Protein AF-B4ICT7-F1 (afdb_monomer_lite)

pLDDT: mean 70.85, std 23.33, range [35.78, 98.44]

Secondary structure (DSSP, 8-state):
-------------------------------------HHHHHHHTTTTTTTTS-HHHHHHHHHTS-HHHHHHHHHHHHHHHHHHHHHHHHHHHHHHHH-HHHHHHHHHHHHHHHHHHHHHHTTSS-S---------------------------------------

Foldseek 3Di:
DDDDDDDDDDDDDDDPPPPDDPPPPPPPPPPPLPPQPPVCVCVVLVVVCLVVDDPVRNVVSVVVDDPVVVVVSVVSVVVVVVVVVVVVVVVLVVCVPPPVPVVVVVVVVVVVVVVVVVVVVVPPDDDDDPDDDDDDDDDDDDDDDDDDDDDDDDDDDDDDDDDDDD

Organism: Drosophila sechellia (NCBI:txid7238)

Sequence (166 aa):
MSTSGHSLKTDTQSRRSVKSHPSKLHVFEYAAPQDLDVVAIIYKYYLEDFRNFTEEERQLRLSSLDAIDMLHTIEQVHNDVATLRLENHIMVEFLEKNDPKLLLGLRQRRTSILRKLQTKRGSAQGSHGINSRHSSSKRSIPMSVNQLVSISGISAPEKRREWTTN

Radius of gyration: 38.92 Å; chains: 1; bounding box: 127×52×84 Å

Structure (mmCIF, N/CA/C/O backbone):
data_AF-B4ICT7-F1
#
_entry.id   AF-B4ICT7-F1
#
loop_
_atom_site.group_PDB
_atom_site.id
_atom_site.type_symbol
_atom_site.label_atom_id
_atom_site.label_alt_id
_atom_site.label_comp_id
_atom_site.label_asym_id
_atom_site.label_entity_id
_atom_site.label_seq_id
_atom_site.pdbx_PDB_ins_code
_atom_site.Cartn_x
_atom_site.Cartn_y
_atom_site.Cartn_z
_atom_site.occupancy
_atom_site.B_iso_or_equiv
_atom_site.auth_seq_id
_atom_site.auth_comp_id
_atom_site.auth_asym_id
_atom_site.auth_atom_id
_atom_site.pdbx_PDB_model_num
ATOM 1 N N . MET A 1 1 ? 90.638 6.240 -3.855 1.00 42.94 1 MET A N 1
ATOM 2 C CA . MET A 1 1 ? 89.948 6.720 -2.640 1.00 42.94 1 MET A CA 1
ATOM 3 C C . MET A 1 1 ? 88.473 6.381 -2.786 1.00 42.94 1 MET A C 1
ATOM 5 O O . MET A 1 1 ? 87.814 7.005 -3.601 1.00 42.94 1 MET A O 1
ATOM 9 N N . SER A 1 2 ? 87.982 5.378 -2.058 1.00 44.12 2 SER A N 1
ATOM 10 C CA . SER A 1 2 ? 86.548 5.079 -1.958 1.00 44.12 2 SER A CA 1
ATOM 11 C C . SER A 1 2 ? 86.227 4.850 -0.491 1.00 44.12 2 SER A C 1
ATOM 13 O O . SER A 1 2 ? 86.605 3.838 0.092 1.00 44.12 2 SER A O 1
ATOM 15 N N . THR A 1 3 ? 85.590 5.845 0.109 1.00 57.25 3 THR A N 1
ATOM 16 C CA . THR A 1 3 ? 84.951 5.765 1.415 1.00 57.25 3 THR A CA 1
ATOM 17 C C . THR A 1 3 ? 83.458 5.573 1.193 1.00 57.25 3 THR A C 1
ATOM 19 O O . THR A 1 3 ? 82.835 6.316 0.441 1.00 57.25 3 THR A O 1
ATOM 22 N N . SER A 1 4 ? 82.879 4.577 1.849 1.00 50.62 4 SER A N 1
ATOM 23 C CA . SER A 1 4 ? 81.690 4.731 2.699 1.00 50.62 4 SER A CA 1
ATOM 24 C C . SER A 1 4 ? 81.194 3.345 3.084 1.00 50.62 4 SER A C 1
ATOM 26 O O . SER A 1 4 ? 80.644 2.593 2.286 1.00 50.62 4 SER A O 1
ATOM 28 N N . GLY A 1 5 ? 81.442 2.999 4.345 1.00 50.16 5 GLY A N 1
ATOM 29 C CA . GLY A 1 5 ? 80.708 1.939 5.003 1.00 50.16 5 GLY A CA 1
ATOM 30 C C . GLY A 1 5 ? 79.298 2.418 5.323 1.00 50.16 5 GLY A C 1
ATOM 31 O O . GLY A 1 5 ? 79.092 3.582 5.664 1.00 50.16 5 GLY A O 1
ATOM 32 N N . HIS A 1 6 ? 78.347 1.495 5.292 1.00 45.69 6 HIS A N 1
ATOM 33 C CA . HIS A 1 6 ? 77.188 1.602 6.157 1.00 45.69 6 HIS A CA 1
ATOM 34 C C . HIS A 1 6 ? 76.923 0.242 6.790 1.00 45.69 6 HIS A C 1
ATOM 36 O O . HIS A 1 6 ? 76.521 -0.723 6.148 1.00 45.69 6 HIS A O 1
ATOM 42 N N . SER A 1 7 ? 77.231 0.196 8.080 1.00 55.03 7 SER A N 1
ATOM 43 C CA . SER A 1 7 ? 76.812 -0.825 9.024 1.00 55.03 7 SER A CA 1
ATOM 44 C C . SER A 1 7 ? 75.357 -0.552 9.383 1.00 55.03 7 SER A C 1
ATOM 46 O O . SER A 1 7 ? 75.049 0.557 9.817 1.00 55.03 7 SER A O 1
ATOM 48 N N . LEU A 1 8 ? 74.476 -1.539 9.227 1.00 51.69 8 LEU A N 1
ATOM 49 C CA . LEU A 1 8 ? 73.222 -1.599 9.970 1.00 51.69 8 LEU A CA 1
ATOM 50 C C . LEU A 1 8 ? 73.006 -3.037 10.434 1.00 51.69 8 LEU A C 1
ATOM 52 O O . LEU A 1 8 ? 72.899 -3.974 9.646 1.00 51.69 8 LEU A O 1
ATOM 56 N N . LYS A 1 9 ? 73.035 -3.168 11.757 1.00 49.28 9 LYS A N 1
ATOM 57 C CA . LYS A 1 9 ? 72.832 -4.385 12.526 1.00 49.28 9 LYS A CA 1
ATOM 58 C C . LYS A 1 9 ? 71.357 -4.804 12.485 1.00 49.28 9 LYS A C 1
ATOM 60 O O . LYS A 1 9 ? 70.462 -3.964 12.433 1.00 49.28 9 LYS A O 1
ATOM 65 N N . THR A 1 10 ? 71.177 -6.120 12.558 1.00 48.59 10 THR A N 1
ATOM 66 C CA . THR A 1 10 ? 70.055 -6.882 13.139 1.00 48.59 10 THR A CA 1
ATOM 67 C C . THR A 1 10 ? 69.380 -6.125 14.293 1.00 48.59 10 THR A C 1
ATOM 69 O O . TH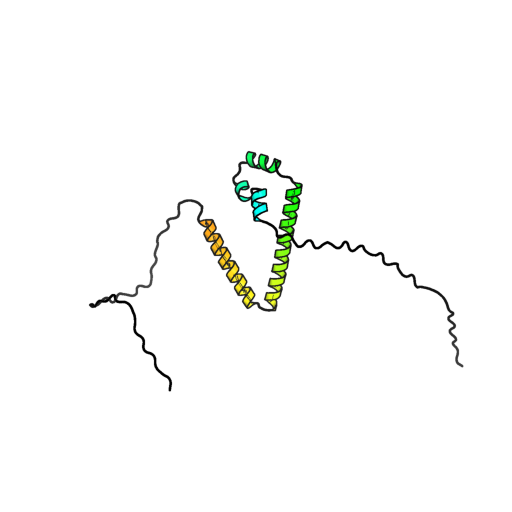R A 1 10 ? 70.060 -5.448 15.057 1.00 48.59 10 THR A O 1
ATOM 72 N N . ASP A 1 11 ? 68.069 -6.158 14.512 1.00 41.44 11 ASP A N 1
ATOM 73 C CA . ASP A 1 11 ? 67.273 -7.254 15.099 1.00 41.44 11 ASP A CA 1
ATOM 74 C C . ASP A 1 11 ? 66.023 -6.507 15.638 1.00 41.44 11 ASP A C 1
ATOM 76 O O . ASP A 1 11 ? 66.170 -5.435 16.216 1.00 41.44 11 ASP A O 1
ATOM 80 N N . THR A 1 12 ? 64.753 -6.840 15.440 1.00 46.22 12 THR A N 1
ATOM 81 C CA . THR A 1 12 ? 63.987 -7.869 16.149 1.00 46.22 12 THR A CA 1
ATOM 82 C C . THR A 1 12 ? 62.503 -7.538 15.904 1.00 46.22 12 THR A C 1
ATOM 84 O O . THR A 1 12 ? 62.098 -6.378 15.907 1.00 46.22 12 THR A O 1
ATOM 87 N N . GLN A 1 13 ? 61.691 -8.573 15.691 1.00 53.72 13 GLN A N 1
ATOM 88 C CA . GLN A 1 13 ? 60.262 -8.666 16.030 1.00 53.72 13 GLN A CA 1
ATOM 89 C C . GLN A 1 13 ? 59.403 -7.380 16.041 1.00 53.72 13 GLN A C 1
ATOM 91 O O . GLN A 1 13 ? 59.145 -6.782 17.082 1.00 53.72 13 GLN A O 1
ATOM 96 N N . SER A 1 14 ? 58.751 -7.093 14.913 1.00 52.22 14 SER A N 1
ATOM 97 C CA . SER A 1 14 ? 57.444 -6.423 14.925 1.00 52.22 14 SER A CA 1
ATOM 98 C C . SER A 1 14 ? 56.454 -7.220 14.085 1.00 52.22 14 SER A C 1
ATOM 100 O O . SER A 1 14 ? 56.171 -6.932 12.926 1.00 52.22 14 SER A O 1
ATOM 102 N N . ARG A 1 15 ? 55.950 -8.301 14.682 1.00 54.88 15 ARG A N 1
ATOM 103 C CA . ARG A 1 15 ? 54.728 -8.979 14.244 1.00 54.88 15 ARG A CA 1
ATOM 104 C C . ARG A 1 15 ? 53.792 -9.088 15.439 1.00 54.88 15 ARG A C 1
ATOM 106 O O . ARG A 1 15 ? 53.524 -10.172 15.947 1.00 54.88 15 ARG A O 1
ATOM 113 N N . ARG A 1 16 ? 53.288 -7.940 15.903 1.00 51.31 16 ARG A N 1
ATOM 114 C CA . ARG A 1 16 ? 52.045 -7.921 16.681 1.00 51.31 16 ARG A CA 1
ATOM 115 C C . ARG A 1 16 ? 50.918 -8.314 15.731 1.00 51.31 16 ARG A C 1
ATOM 117 O O . ARG A 1 16 ? 50.367 -7.482 15.022 1.00 51.31 16 ARG A O 1
ATOM 124 N N . SER A 1 17 ? 50.636 -9.612 15.698 1.00 52.69 17 SER A N 1
ATOM 125 C CA . SER A 1 17 ? 49.383 -10.152 15.186 1.00 52.69 17 SER A CA 1
ATOM 126 C C . SER A 1 17 ? 48.261 -9.530 16.012 1.00 52.69 17 SER A C 1
ATOM 128 O O . SER A 1 17 ? 48.067 -9.876 17.180 1.00 52.69 17 SER A O 1
ATOM 130 N N . VAL A 1 18 ? 47.590 -8.530 15.443 1.00 56.00 18 VAL A N 1
ATOM 131 C CA . VAL A 1 18 ? 46.332 -8.020 15.976 1.00 56.00 18 VAL A CA 1
ATOM 132 C C . VAL A 1 18 ? 45.346 -9.173 15.912 1.00 56.00 18 VAL A C 1
ATOM 134 O O . VAL A 1 18 ? 44.899 -9.584 14.846 1.00 56.00 18 VAL A O 1
ATOM 137 N N . LYS A 1 19 ? 45.091 -9.753 17.082 1.00 52.22 19 LYS A N 1
ATOM 138 C CA . LYS A 1 19 ? 44.080 -10.775 17.307 1.00 52.22 19 LYS A CA 1
ATOM 139 C C . LYS A 1 19 ? 42.755 -10.153 16.875 1.00 52.22 19 LYS A C 1
ATOM 141 O O . LYS A 1 19 ? 42.206 -9.318 17.590 1.00 52.22 19 LYS A O 1
ATOM 146 N N . SER A 1 20 ? 42.311 -10.466 15.662 1.00 56.81 20 SER A N 1
ATOM 147 C CA . SER A 1 20 ? 41.014 -10.040 15.167 1.00 56.81 20 SER A CA 1
ATOM 148 C C . SER A 1 20 ? 39.978 -10.627 16.112 1.00 56.81 20 SER A C 1
ATOM 150 O O . SER A 1 20 ? 39.860 -11.844 16.262 1.00 56.81 20 SER A O 1
ATOM 152 N N . HIS A 1 21 ? 39.268 -9.753 16.823 1.00 45.75 21 HIS A N 1
ATOM 153 C CA . HIS A 1 21 ? 38.036 -10.153 17.475 1.00 45.75 21 HIS A CA 1
ATOM 154 C C . HIS A 1 21 ? 37.167 -10.819 16.406 1.00 45.75 21 HIS A C 1
ATOM 156 O O . HIS A 1 21 ? 36.979 -10.214 15.346 1.00 45.75 21 HIS A O 1
ATOM 162 N N . PRO A 1 22 ? 36.631 -12.031 16.636 1.00 51.62 22 PRO A N 1
ATOM 163 C CA . PRO A 1 22 ? 35.489 -12.455 15.861 1.00 51.62 22 PRO A CA 1
ATOM 164 C C . PRO A 1 22 ? 34.398 -11.451 16.217 1.00 51.62 22 PRO A C 1
ATOM 166 O O . PRO A 1 22 ? 33.817 -11.503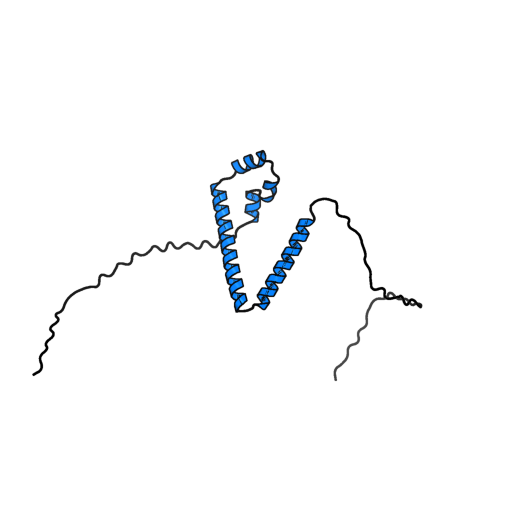 17.305 1.00 51.62 22 PRO A O 1
ATOM 169 N N . SER A 1 23 ? 34.164 -10.482 15.333 1.00 51.66 23 SER A N 1
ATOM 170 C CA . SER A 1 23 ? 32.866 -9.846 15.275 1.00 51.66 23 SER A CA 1
ATOM 171 C C . SER A 1 23 ? 31.904 -11.017 15.177 1.00 51.66 23 SER A C 1
ATOM 173 O O . SER A 1 23 ? 31.907 -11.768 14.201 1.00 51.66 23 SER A O 1
ATOM 175 N N . LYS A 1 24 ? 31.147 -11.249 16.253 1.00 50.06 24 LYS A N 1
ATOM 176 C CA . LYS A 1 24 ? 29.889 -11.961 16.137 1.00 50.06 24 LYS A CA 1
ATOM 177 C C . LYS A 1 24 ? 29.143 -11.170 15.075 1.00 50.06 24 LYS A C 1
ATOM 179 O O . LYS A 1 24 ? 28.569 -10.126 15.370 1.00 50.06 24 LYS A O 1
ATOM 184 N N . LEU A 1 25 ? 29.240 -11.623 13.828 1.00 47.00 25 LEU A N 1
ATOM 185 C CA . LEU A 1 25 ? 28.188 -11.424 12.866 1.00 47.00 25 LEU A CA 1
ATOM 186 C C . LEU A 1 25 ? 26.997 -12.027 13.585 1.00 47.00 25 LEU A C 1
ATOM 188 O O . LEU A 1 25 ? 26.840 -13.245 13.653 1.00 47.00 25 LEU A O 1
ATOM 192 N N . HIS A 1 26 ? 26.241 -11.152 14.246 1.00 41.78 26 HIS A N 1
ATOM 193 C CA . HIS A 1 26 ? 24.834 -11.377 14.433 1.00 41.78 26 HIS A CA 1
ATOM 194 C C . HIS A 1 26 ? 24.380 -11.621 13.005 1.00 41.78 26 HIS A C 1
ATOM 196 O O . HIS A 1 26 ? 24.307 -10.698 12.193 1.00 41.78 26 HIS A O 1
ATOM 202 N N . VAL A 1 27 ? 24.284 -12.903 12.657 1.00 46.09 27 VAL A N 1
ATOM 203 C CA . VAL A 1 27 ? 23.499 -13.344 11.531 1.00 46.09 27 VAL A CA 1
ATOM 204 C C . VAL A 1 27 ? 22.158 -12.729 11.875 1.00 46.09 27 VAL A C 1
ATOM 206 O O . VAL A 1 27 ? 21.469 -13.189 12.781 1.00 46.09 27 VAL A O 1
ATOM 209 N N . PHE A 1 28 ? 21.885 -11.565 11.284 1.00 45.75 28 PHE A N 1
ATOM 210 C CA . PHE A 1 28 ? 20.527 -11.155 11.038 1.00 45.75 28 PHE A CA 1
ATOM 211 C C . PHE A 1 28 ? 20.001 -12.347 10.273 1.00 45.75 28 PHE A C 1
ATOM 213 O O . PHE A 1 28 ? 20.345 -12.557 9.109 1.00 45.75 28 PHE A O 1
ATOM 220 N N . GLU A 1 29 ? 19.345 -13.234 11.013 1.00 47.34 29 GLU A N 1
ATOM 221 C CA . GLU A 1 29 ? 18.417 -14.177 10.458 1.00 47.34 29 GLU A C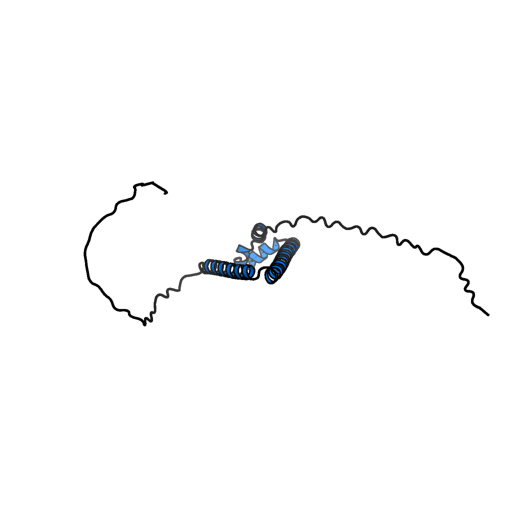A 1
ATOM 222 C C . GLU A 1 29 ? 17.559 -13.288 9.575 1.00 47.34 29 GLU A C 1
ATOM 224 O O . GLU A 1 29 ? 16.817 -12.436 10.065 1.00 47.34 29 GLU A O 1
ATOM 229 N N . TYR A 1 30 ? 17.829 -13.346 8.270 1.00 47.09 30 TYR A N 1
ATOM 230 C CA . TYR A 1 30 ? 16.963 -12.788 7.258 1.00 47.09 30 TYR A CA 1
ATOM 231 C C . TYR A 1 30 ? 15.699 -13.627 7.390 1.00 47.09 30 TYR A C 1
ATOM 233 O O . TYR A 1 30 ? 15.487 -14.582 6.645 1.00 47.09 30 TYR A O 1
ATOM 241 N N . ALA A 1 31 ? 14.911 -13.329 8.425 1.00 53.47 31 ALA A N 1
ATOM 242 C CA . ALA A 1 31 ? 13.522 -13.680 8.480 1.00 53.47 31 ALA A CA 1
ATOM 243 C C . ALA A 1 31 ? 12.995 -13.143 7.160 1.00 53.47 31 ALA A C 1
ATOM 245 O O . ALA A 1 31 ? 13.099 -11.941 6.891 1.00 53.47 31 ALA A O 1
ATOM 246 N N . ALA A 1 32 ? 12.598 -14.067 6.282 1.00 50.81 32 ALA A N 1
ATOM 247 C CA . ALA A 1 32 ? 11.989 -13.716 5.016 1.00 50.81 32 ALA A CA 1
ATOM 248 C C . ALA A 1 32 ? 10.966 -12.613 5.311 1.00 50.81 32 ALA A C 1
ATOM 250 O O . ALA A 1 32 ? 10.232 -12.775 6.295 1.00 50.81 32 ALA A O 1
ATOM 251 N N . PRO A 1 33 ? 10.965 -11.493 4.561 1.00 56.91 33 PRO A N 1
ATOM 252 C CA . PRO A 1 33 ? 10.003 -10.429 4.792 1.00 56.91 33 PRO A CA 1
ATOM 253 C C . PRO A 1 33 ? 8.626 -11.078 4.867 1.00 56.91 33 PRO A C 1
ATOM 255 O O . PRO A 1 33 ? 8.191 -11.711 3.906 1.00 56.91 33 PRO A O 1
ATOM 258 N N . GLN A 1 34 ? 8.003 -11.057 6.048 1.00 65.50 34 GLN A N 1
ATOM 259 C CA . GLN A 1 34 ? 6.624 -11.499 6.150 1.00 65.50 34 GLN A CA 1
ATOM 260 C C . GLN A 1 34 ? 5.840 -10.506 5.316 1.00 65.50 34 GLN A C 1
ATOM 262 O O . GLN A 1 34 ? 5.825 -9.319 5.648 1.00 65.50 34 GLN A O 1
ATOM 267 N N . ASP A 1 35 ? 5.255 -10.996 4.225 1.00 75.31 35 ASP A N 1
ATOM 268 C CA . ASP A 1 35 ? 4.403 -10.190 3.368 1.00 75.31 35 ASP A CA 1
ATOM 269 C C . ASP A 1 35 ? 3.384 -9.460 4.248 1.00 75.31 35 ASP A C 1
ATOM 271 O O . ASP A 1 35 ? 2.664 -10.074 5.044 1.00 75.31 35 ASP A O 1
ATOM 275 N N . LEU A 1 36 ? 3.360 -8.133 4.144 1.00 83.69 36 LEU A N 1
ATOM 276 C CA . LEU A 1 36 ? 2.463 -7.296 4.923 1.00 83.69 36 LEU A CA 1
ATOM 277 C C . LEU A 1 36 ? 1.008 -7.615 4.566 1.00 83.69 36 LEU A C 1
ATOM 279 O O . LEU A 1 36 ? 0.516 -7.268 3.488 1.00 83.69 36 LEU A O 1
ATOM 283 N N . ASP A 1 37 ? 0.293 -8.234 5.505 1.00 89.50 37 ASP A N 1
ATOM 284 C CA . ASP A 1 37 ? -1.135 -8.507 5.360 1.00 89.50 37 ASP A CA 1
ATOM 285 C C . ASP A 1 37 ? -1.960 -7.242 5.640 1.00 89.50 37 ASP A C 1
ATOM 287 O O . ASP A 1 37 ? -2.456 -6.985 6.741 1.00 89.50 37 ASP A O 1
ATOM 291 N N . VAL A 1 38 ? -2.111 -6.428 4.595 1.00 90.19 38 VAL A N 1
ATOM 292 C CA . VAL A 1 38 ? -2.881 -5.178 4.637 1.00 90.19 38 VAL A CA 1
ATOM 293 C C . VAL A 1 38 ? -4.346 -5.426 5.011 1.00 90.19 38 VAL A C 1
ATOM 295 O O . VAL A 1 38 ? -4.954 -4.587 5.674 1.00 90.19 38 VAL A O 1
ATOM 298 N N . VAL A 1 39 ? -4.924 -6.564 4.617 1.00 91.50 39 VAL A N 1
ATOM 299 C CA . VAL A 1 39 ? -6.335 -6.876 4.884 1.00 91.50 39 VAL A CA 1
ATOM 300 C C . VAL A 1 39 ? -6.531 -7.153 6.371 1.00 91.50 39 VAL A C 1
ATOM 302 O O . VAL A 1 39 ? -7.429 -6.575 6.988 1.00 91.50 39 VAL A O 1
ATOM 305 N N . ALA A 1 40 ? -5.652 -7.955 6.974 1.00 91.69 40 ALA A N 1
ATOM 306 C CA . ALA A 1 40 ? -5.670 -8.191 8.413 1.00 91.69 40 ALA A CA 1
ATOM 307 C C . ALA A 1 40 ? -5.481 -6.892 9.213 1.00 91.69 40 ALA A C 1
ATOM 309 O O . ALA A 1 40 ? -6.201 -6.673 10.188 1.00 91.69 40 ALA A O 1
ATOM 310 N N . ILE A 1 41 ? -4.581 -6.000 8.783 1.00 92.56 41 ILE A N 1
ATOM 311 C CA . ILE A 1 41 ? -4.359 -4.691 9.425 1.00 92.56 41 ILE A CA 1
ATOM 312 C C . ILE A 1 41 ? -5.621 -3.820 9.362 1.00 92.56 41 ILE A C 1
ATOM 314 O O . ILE A 1 41 ? -6.010 -3.229 10.372 1.00 92.56 41 ILE A O 1
ATOM 318 N N . ILE A 1 42 ? -6.289 -3.761 8.204 1.00 92.88 42 ILE A N 1
ATOM 319 C CA . ILE A 1 42 ? -7.536 -3.000 8.034 1.00 92.88 42 ILE A CA 1
ATOM 320 C C . ILE A 1 42 ? -8.603 -3.476 9.022 1.00 92.88 42 ILE A C 1
ATOM 322 O O . ILE A 1 42 ? -9.210 -2.644 9.699 1.00 92.88 42 ILE A O 1
ATOM 326 N N . TYR A 1 43 ? -8.803 -4.791 9.137 1.00 92.25 43 TYR A N 1
ATOM 327 C CA . TYR A 1 43 ? -9.799 -5.354 10.048 1.00 92.25 43 TYR A CA 1
ATOM 328 C C . TYR A 1 43 ? -9.410 -5.200 11.521 1.00 92.25 43 TYR A C 1
ATOM 330 O O . TYR A 1 43 ? -10.249 -4.805 12.329 1.00 92.25 43 TYR A O 1
ATOM 338 N N . LYS A 1 44 ? -8.144 -5.457 11.876 1.00 92.31 44 LYS A N 1
ATOM 339 C CA . LYS A 1 44 ? -7.638 -5.377 13.257 1.00 92.31 44 LYS A CA 1
ATOM 340 C C . LYS A 1 44 ? -7.838 -3.988 13.864 1.00 92.31 44 LYS A C 1
ATOM 342 O O . LYS A 1 44 ? -8.230 -3.879 15.024 1.00 92.31 44 LYS A O 1
ATOM 347 N N . TYR A 1 45 ? -7.606 -2.938 13.075 1.00 92.00 45 TYR A N 1
ATOM 348 C CA . TYR A 1 45 ? -7.710 -1.547 13.526 1.00 92.00 45 TYR A CA 1
ATOM 349 C C . TYR A 1 45 ? -8.972 -0.831 13.032 1.00 92.00 45 TYR A C 1
ATOM 351 O O . TYR A 1 45 ? -9.079 0.386 13.181 1.00 92.00 45 TYR A O 1
ATOM 359 N N . TYR A 1 46 ? -9.937 -1.566 12.467 1.00 90.81 46 TYR A N 1
ATOM 360 C CA . TYR A 1 46 ? -11.209 -1.030 11.968 1.00 90.81 46 TYR A CA 1
ATOM 361 C C . TYR A 1 46 ? -11.034 0.154 10.998 1.00 90.81 46 TYR A C 1
ATOM 363 O O . TYR A 1 46 ? -11.846 1.073 10.993 1.00 90.81 46 TYR A O 1
ATOM 371 N N . LEU A 1 47 ? -9.972 0.174 10.181 1.00 91.00 47 LEU A N 1
ATOM 372 C CA . LEU A 1 47 ? -9.538 1.381 9.452 1.00 91.00 47 LEU A CA 1
ATOM 373 C C . LEU A 1 47 ? -10.569 1.912 8.438 1.00 91.00 47 LEU A C 1
ATOM 375 O O . LEU A 1 47 ? -10.543 3.100 8.110 1.00 91.00 47 LEU A O 1
ATOM 379 N N . GLU A 1 48 ? -11.462 1.052 7.942 1.00 89.38 48 GLU A N 1
ATOM 380 C CA . GLU A 1 48 ? -12.558 1.434 7.040 1.00 89.38 48 GLU A CA 1
ATOM 381 C C . GLU A 1 48 ? -13.694 2.155 7.777 1.00 89.38 48 GLU A C 1
ATOM 383 O O . GLU A 1 48 ? -14.183 3.183 7.301 1.00 89.38 48 GLU A O 1
ATOM 388 N N . ASP A 1 49 ? -14.058 1.664 8.962 1.00 89.00 49 ASP A N 1
ATOM 389 C CA . ASP A 1 49 ? -15.186 2.169 9.750 1.00 89.00 49 ASP A CA 1
ATOM 390 C C . ASP A 1 49 ? -14.777 3.270 10.730 1.00 89.00 49 ASP A C 1
ATOM 392 O O . ASP A 1 49 ? -15.600 4.098 11.114 1.00 89.00 49 ASP A O 1
ATOM 396 N N . PHE A 1 50 ? -13.494 3.337 11.095 1.00 88.88 50 PHE A N 1
ATOM 397 C CA . PHE A 1 50 ? -12.977 4.236 12.126 1.00 88.88 50 PHE A CA 1
ATOM 398 C C . PHE A 1 50 ? -13.300 5.710 11.854 1.00 88.88 50 PHE A C 1
ATOM 400 O O . PHE A 1 50 ? -13.497 6.489 12.782 1.00 88.88 50 PHE A O 1
ATOM 407 N N . ARG A 1 51 ? -13.384 6.106 10.576 1.00 85.88 51 ARG A N 1
ATOM 408 C CA . ARG A 1 51 ? -13.747 7.477 10.171 1.00 85.88 51 ARG A CA 1
ATOM 409 C C . ARG A 1 51 ? -15.234 7.795 10.322 1.00 85.88 51 ARG A C 1
ATOM 411 O O . ARG A 1 51 ? -15.583 8.971 10.340 1.00 85.88 51 ARG A O 1
ATOM 418 N N . ASN A 1 52 ? -16.079 6.773 10.386 1.00 91.38 52 ASN A N 1
ATOM 419 C CA . ASN A 1 52 ? -17.529 6.903 10.497 1.00 91.38 52 ASN A CA 1
ATOM 420 C C . ASN A 1 52 ? -18.005 6.851 11.957 1.00 91.38 52 ASN A C 1
ATOM 422 O O . ASN A 1 52 ? -19.154 7.190 12.225 1.00 91.38 52 ASN A O 1
ATOM 426 N N . PHE A 1 53 ? -17.138 6.440 12.886 1.00 91.12 53 PHE A N 1
ATOM 427 C CA . PHE A 1 53 ? -17.428 6.406 14.317 1.00 91.12 53 PHE A CA 1
ATOM 428 C C . PHE A 1 53 ? -17.514 7.806 14.930 1.00 91.12 53 PHE A C 1
ATOM 430 O O . PHE A 1 53 ? -16.784 8.731 14.540 1.00 91.12 53 PHE A O 1
ATOM 437 N N . THR A 1 54 ? -18.366 7.945 15.948 1.00 94.75 54 THR A N 1
ATOM 438 C CA . THR A 1 54 ? -18.397 9.157 16.777 1.00 94.75 54 THR A CA 1
ATOM 439 C C . THR A 1 54 ? -17.104 9.294 17.589 1.00 94.75 54 THR A C 1
ATOM 441 O O . THR A 1 54 ? -16.274 8.383 17.641 1.00 94.75 54 THR A O 1
ATOM 444 N N . GLU A 1 55 ? -16.875 10.455 18.206 1.00 93.06 55 GLU A N 1
ATOM 445 C CA . GLU A 1 55 ? -15.675 10.659 19.030 1.00 93.06 55 GLU A CA 1
ATOM 446 C C . GLU A 1 55 ? -15.649 9.702 20.233 1.00 93.06 55 GLU A C 1
ATOM 448 O O . GLU A 1 55 ? -14.613 9.121 20.547 1.00 93.06 55 GLU A O 1
ATOM 453 N N . GLU A 1 56 ? -16.801 9.464 20.857 1.00 93.44 56 GLU A N 1
ATOM 454 C CA . GLU A 1 56 ? -16.946 8.573 22.009 1.00 93.44 56 GLU A CA 1
ATOM 455 C C . GLU A 1 56 ? -16.630 7.120 21.633 1.00 93.44 56 GLU A C 1
ATOM 457 O O . GLU A 1 56 ? -15.898 6.425 22.342 1.00 93.44 56 GLU A O 1
ATOM 462 N N . GLU A 1 57 ? -17.138 6.671 20.483 1.00 92.25 57 GLU A N 1
ATOM 463 C CA . GLU A 1 57 ? -16.866 5.341 19.940 1.00 92.25 57 GLU A CA 1
ATOM 464 C C . GLU A 1 57 ? -15.388 5.175 19.577 1.00 92.25 57 GLU A C 1
ATOM 466 O O . GLU A 1 57 ? -14.783 4.148 19.902 1.00 92.25 57 GLU A O 1
ATOM 471 N N . ARG A 1 58 ? -14.776 6.193 18.954 1.00 92.38 58 ARG A N 1
ATOM 472 C CA . ARG A 1 58 ? -13.337 6.189 18.656 1.00 92.38 58 ARG A CA 1
ATOM 473 C C . ARG A 1 58 ? -12.510 6.086 19.926 1.00 92.38 58 ARG A C 1
ATOM 475 O O . ARG A 1 58 ? -11.605 5.257 19.972 1.00 92.38 58 ARG A O 1
ATOM 482 N N . GLN A 1 59 ? -12.833 6.864 20.954 1.00 92.69 59 GLN A N 1
ATOM 483 C CA . GLN A 1 59 ? -12.097 6.840 22.214 1.00 92.69 59 GLN A CA 1
ATOM 484 C C . GLN A 1 59 ? -12.188 5.470 22.894 1.00 92.69 59 GLN A C 1
ATOM 486 O O . GLN A 1 59 ? -11.173 4.935 23.348 1.00 92.69 59 GLN A O 1
ATOM 491 N N . LEU A 1 60 ? -13.378 4.861 22.905 1.00 92.19 60 LEU A N 1
ATOM 492 C CA . LEU A 1 60 ? -13.573 3.515 23.439 1.00 92.19 60 LEU A CA 1
ATOM 493 C C . LEU A 1 60 ? -12.739 2.483 22.665 1.00 92.19 60 LEU A C 1
ATOM 495 O O . LEU A 1 60 ? -12.046 1.667 23.272 1.00 92.19 60 LEU A O 1
ATOM 499 N N . ARG A 1 61 ? -12.745 2.538 21.329 1.00 89.56 61 ARG A N 1
ATOM 500 C CA . ARG A 1 61 ? -11.963 1.617 20.490 1.00 89.56 61 ARG A CA 1
ATOM 501 C C . ARG A 1 61 ? -10.464 1.808 20.663 1.00 89.56 61 ARG A C 1
ATOM 503 O O . ARG A 1 61 ? -9.763 0.824 20.878 1.00 89.56 61 ARG A O 1
ATOM 510 N N . LEU A 1 62 ? -9.978 3.045 20.638 1.00 90.44 62 LEU A N 1
ATOM 511 C CA . LEU A 1 62 ? -8.564 3.349 20.858 1.00 90.44 62 LEU A CA 1
ATOM 512 C C . LEU A 1 62 ? -8.088 2.871 22.231 1.00 90.44 62 LEU A C 1
ATOM 514 O O . LEU A 1 62 ? -6.984 2.352 22.332 1.00 90.44 62 LEU A O 1
ATOM 518 N N . SER A 1 63 ? -8.932 2.965 23.264 1.00 91.56 63 SER A N 1
ATOM 519 C CA . SER A 1 63 ? -8.589 2.465 24.602 1.00 91.56 63 SER A CA 1
ATOM 520 C C . SER A 1 63 ? -8.414 0.942 24.672 1.00 91.56 63 SER A C 1
ATOM 522 O O . SER A 1 63 ? -7.739 0.447 25.569 1.00 91.56 63 SER A O 1
ATOM 524 N N . SER A 1 64 ? -9.001 0.200 23.726 1.00 90.75 64 SER A N 1
ATOM 525 C CA . SER A 1 64 ? -8.886 -1.262 23.641 1.00 90.75 64 SER A CA 1
ATOM 526 C C . SER A 1 64 ? -7.679 -1.748 22.833 1.00 90.75 64 SER A C 1
ATOM 528 O O . SER A 1 64 ? -7.409 -2.947 22.810 1.00 90.75 64 SER A O 1
ATOM 530 N N . LEU A 1 65 ? -6.971 -0.840 22.156 1.00 92.81 65 LEU A N 1
ATOM 531 C CA . LEU A 1 65 ? -5.838 -1.163 21.296 1.00 92.81 65 LEU A CA 1
ATOM 532 C C . LEU A 1 65 ? -4.517 -0.942 22.032 1.00 92.81 65 LEU A C 1
ATOM 534 O O . LEU A 1 65 ? -4.330 0.059 22.721 1.00 92.81 65 LEU A O 1
ATOM 538 N N . ASP A 1 66 ? -3.574 -1.862 21.837 1.00 93.75 66 ASP A N 1
ATOM 539 C CA . ASP A 1 66 ? -2.218 -1.710 22.353 1.00 93.75 66 ASP A CA 1
ATOM 540 C C . ASP A 1 66 ? -1.420 -0.734 21.474 1.00 93.75 66 ASP A C 1
ATOM 542 O O . ASP A 1 66 ? -1.242 -0.933 20.269 1.00 93.75 66 ASP A O 1
ATOM 546 N N . ALA A 1 67 ? -0.932 0.341 22.094 1.00 92.12 67 ALA A N 1
ATOM 547 C CA . ALA A 1 67 ? -0.152 1.373 21.428 1.00 92.12 67 ALA A CA 1
ATOM 548 C C . ALA A 1 67 ? 1.204 0.867 20.916 1.00 92.12 67 ALA A C 1
ATOM 550 O O . ALA A 1 67 ? 1.671 1.350 19.882 1.00 92.12 67 ALA A O 1
ATOM 551 N N . ILE A 1 68 ? 1.825 -0.101 21.598 1.00 94.69 68 ILE A N 1
ATOM 552 C CA . ILE A 1 68 ? 3.117 -0.664 21.177 1.00 94.69 68 ILE A CA 1
ATOM 553 C C . ILE A 1 68 ? 2.927 -1.524 19.923 1.00 94.69 68 ILE A C 1
ATOM 555 O O . ILE A 1 68 ? 3.666 -1.388 18.952 1.00 94.69 68 ILE A O 1
ATOM 559 N N . ASP A 1 69 ? 1.890 -2.357 19.904 1.00 93.56 69 ASP A N 1
ATOM 560 C CA . ASP A 1 69 ? 1.513 -3.160 18.738 1.00 93.56 69 ASP A CA 1
ATOM 561 C C . ASP A 1 69 ? 1.122 -2.291 17.523 1.00 93.56 69 ASP A C 1
ATOM 563 O O . ASP A 1 69 ? 1.522 -2.576 16.389 1.00 93.56 69 ASP A O 1
ATOM 567 N N . MET A 1 70 ? 0.410 -1.180 17.749 1.00 92.94 70 MET A N 1
ATOM 568 C CA . MET A 1 70 ? 0.144 -0.190 16.697 1.00 92.94 70 MET A CA 1
ATOM 569 C C . MET A 1 70 ? 1.435 0.428 16.149 1.00 92.94 70 MET A C 1
ATOM 571 O O . MET A 1 70 ? 1.568 0.570 14.932 1.00 92.94 70 MET A O 1
ATOM 575 N N . LEU A 1 71 ? 2.390 0.775 17.018 1.00 94.62 71 LEU A N 1
ATOM 576 C CA . LEU A 1 71 ? 3.677 1.330 16.600 1.00 94.62 71 LEU A CA 1
ATOM 577 C C . LEU A 1 71 ? 4.459 0.336 15.736 1.00 94.62 71 LEU A C 1
ATOM 579 O O . LEU A 1 71 ? 4.879 0.701 14.641 1.00 94.62 71 LEU A O 1
ATOM 583 N N . HIS A 1 72 ? 4.584 -0.920 16.168 1.00 93.62 72 HIS A N 1
ATOM 584 C CA . HIS A 1 72 ? 5.258 -1.954 15.378 1.00 93.62 72 HIS A CA 1
ATOM 585 C C . HIS A 1 72 ? 4.586 -2.166 14.016 1.00 93.62 72 HIS A C 1
ATOM 587 O O . HIS A 1 72 ? 5.268 -2.288 12.999 1.00 93.62 72 HIS A O 1
ATOM 593 N N . THR A 1 73 ? 3.250 -2.145 13.967 1.00 93.81 73 THR A N 1
ATOM 594 C CA . THR A 1 73 ? 2.523 -2.235 12.693 1.00 93.81 73 THR A CA 1
ATOM 595 C C . 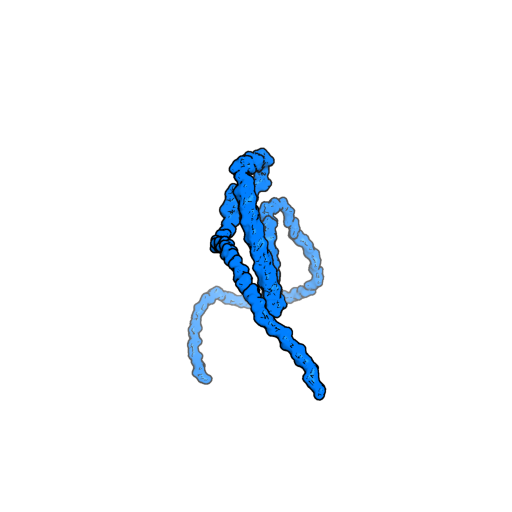THR A 1 73 ? 2.853 -1.049 11.782 1.00 93.81 73 THR A C 1
ATOM 597 O O . THR A 1 73 ? 3.081 -1.231 10.587 1.00 93.81 73 THR A O 1
ATOM 600 N N . ILE A 1 74 ? 2.917 0.173 12.323 1.00 94.44 74 ILE A N 1
ATOM 601 C CA . ILE A 1 74 ? 3.297 1.370 11.556 1.00 94.44 74 ILE A CA 1
ATOM 602 C C . ILE A 1 74 ? 4.726 1.245 11.024 1.00 94.44 74 ILE A C 1
ATOM 604 O O . ILE A 1 74 ? 4.966 1.560 9.858 1.00 94.44 74 ILE A O 1
ATOM 608 N N . GLU A 1 75 ? 5.666 0.782 11.846 1.00 94.62 75 GLU A N 1
ATOM 609 C CA . GLU A 1 75 ? 7.059 0.571 11.443 1.00 94.62 75 GLU A CA 1
ATOM 610 C C . GLU A 1 75 ? 7.171 -0.458 10.316 1.00 94.62 75 GLU A C 1
ATOM 612 O O . GLU A 1 75 ? 7.881 -0.213 9.337 1.00 94.62 75 GLU A O 1
ATOM 617 N N . GLN A 1 76 ? 6.418 -1.557 10.403 1.00 92.88 76 GLN A N 1
ATOM 618 C CA . GLN A 1 76 ? 6.356 -2.576 9.357 1.00 92.88 76 GLN A CA 1
ATOM 619 C C . GLN A 1 76 ? 5.804 -1.997 8.046 1.00 92.88 76 GLN A C 1
ATOM 621 O O . GLN A 1 76 ? 6.463 -2.080 7.011 1.00 92.88 76 GLN A O 1
ATOM 626 N N . VAL A 1 77 ? 4.647 -1.324 8.089 1.00 93.62 77 VAL A N 1
ATOM 627 C CA . VAL A 1 77 ? 4.049 -0.665 6.910 1.00 93.62 77 VAL A CA 1
ATOM 628 C C . VAL A 1 77 ? 5.015 0.358 6.305 1.00 93.62 77 VAL A C 1
ATOM 630 O O . VAL A 1 77 ? 5.135 0.467 5.083 1.00 93.62 77 VAL A O 1
ATOM 633 N N . HIS A 1 78 ? 5.705 1.131 7.142 1.00 94.25 78 HIS A N 1
ATOM 634 C CA . HIS A 1 78 ? 6.650 2.142 6.686 1.00 94.25 78 HIS A CA 1
ATOM 635 C C . HIS A 1 78 ? 7.866 1.519 5.993 1.00 94.25 78 HIS A C 1
ATOM 637 O O . HIS A 1 78 ? 8.285 2.020 4.946 1.00 94.25 78 HIS A O 1
ATOM 643 N N . ASN A 1 79 ? 8.419 0.437 6.546 1.00 93.12 79 ASN A N 1
ATOM 644 C CA . ASN A 1 79 ? 9.539 -0.284 5.947 1.00 93.12 79 ASN A CA 1
ATOM 645 C C . ASN A 1 79 ? 9.165 -0.836 4.564 1.00 93.12 79 ASN A C 1
ATOM 647 O O . ASN A 1 79 ? 9.867 -0.571 3.587 1.00 93.12 79 ASN A O 1
ATOM 651 N N . ASP A 1 80 ? 8.006 -1.479 4.448 1.00 92.00 80 ASP A N 1
ATOM 652 C CA . ASP A 1 80 ? 7.513 -2.018 3.179 1.00 92.00 80 ASP A CA 1
ATOM 653 C C . ASP A 1 80 ? 7.311 -0.923 2.127 1.00 92.00 80 ASP A C 1
ATOM 655 O O . ASP A 1 80 ? 7.755 -1.043 0.983 1.00 92.00 80 ASP A O 1
ATOM 659 N N . VAL A 1 81 ? 6.704 0.203 2.512 1.00 94.06 81 VAL A N 1
ATOM 660 C CA . VAL A 1 81 ? 6.535 1.350 1.608 1.00 94.06 81 VAL A CA 1
ATOM 661 C C . VAL A 1 81 ? 7.887 1.936 1.195 1.00 94.06 81 VAL A C 1
ATOM 663 O O . VAL A 1 81 ? 8.046 2.336 0.037 1.00 94.06 81 VAL A O 1
ATOM 666 N N . ALA A 1 82 ? 8.857 2.011 2.106 1.00 95.00 82 ALA A N 1
ATOM 667 C CA . ALA A 1 82 ? 10.201 2.492 1.800 1.00 95.00 82 ALA A CA 1
ATOM 668 C C . ALA A 1 82 ? 10.921 1.556 0.818 1.00 95.00 82 ALA A C 1
ATOM 670 O O . ALA A 1 82 ? 11.481 2.034 -0.172 1.00 95.00 82 ALA A O 1
ATOM 671 N N . THR A 1 83 ? 10.828 0.245 1.037 1.00 94.44 83 THR A N 1
ATOM 672 C CA . THR A 1 83 ? 11.389 -0.790 0.161 1.00 94.44 83 THR A CA 1
ATOM 673 C C . THR A 1 83 ? 10.780 -0.707 -1.236 1.00 94.44 83 THR A C 1
ATOM 675 O O . THR A 1 83 ? 11.510 -0.522 -2.209 1.00 94.44 83 THR A O 1
ATOM 678 N N . LEU A 1 84 ? 9.449 -0.680 -1.349 1.00 94.12 84 LEU A N 1
ATOM 679 C CA . LEU A 1 84 ? 8.759 -0.544 -2.637 1.00 94.12 84 LEU A CA 1
ATOM 680 C C . LEU A 1 84 ? 9.127 0.751 -3.373 1.00 94.12 84 LEU A C 1
ATOM 682 O O . LEU A 1 84 ? 9.236 0.768 -4.601 1.00 94.12 84 LEU A O 1
ATOM 686 N N . ARG A 1 85 ? 9.315 1.861 -2.647 1.00 96.50 85 ARG A N 1
ATOM 687 C CA . ARG A 1 85 ? 9.762 3.129 -3.245 1.00 96.50 85 ARG A CA 1
ATOM 688 C C . ARG A 1 85 ? 11.184 3.030 -3.779 1.00 96.50 85 ARG A C 1
ATOM 690 O O . ARG A 1 85 ? 11.435 3.533 -4.873 1.00 96.50 85 ARG A O 1
ATOM 697 N N . LEU A 1 86 ? 12.085 2.399 -3.032 1.00 97.44 86 LEU A N 1
ATOM 698 C CA . LEU A 1 86 ? 13.472 2.210 -3.442 1.00 97.44 86 LEU A CA 1
ATOM 699 C C . LEU A 1 86 ? 13.565 1.297 -4.669 1.00 97.44 86 LEU A C 1
ATOM 701 O O . LEU A 1 86 ? 14.182 1.673 -5.663 1.00 97.44 86 LEU A O 1
ATOM 705 N N . GLU A 1 87 ? 12.895 0.147 -4.640 1.00 96.25 87 GLU A N 1
ATOM 706 C CA . GLU A 1 87 ? 12.825 -0.774 -5.776 1.00 96.25 87 GLU A CA 1
ATOM 707 C C . GLU A 1 87 ? 12.243 -0.089 -7.013 1.00 96.25 87 GLU A C 1
ATOM 709 O O . GLU A 1 87 ? 12.807 -0.176 -8.106 1.00 96.25 87 GLU A O 1
ATOM 714 N N . ASN A 1 88 ? 11.147 0.660 -6.846 1.00 96.31 88 ASN A N 1
ATOM 715 C CA . ASN A 1 88 ? 10.556 1.409 -7.945 1.00 96.31 88 ASN A CA 1
ATOM 716 C C . ASN A 1 88 ? 11.523 2.454 -8.510 1.00 96.31 88 ASN A C 1
ATOM 718 O O . ASN A 1 88 ? 11.610 2.595 -9.728 1.00 96.31 88 ASN A O 1
ATOM 722 N N . HIS A 1 89 ? 12.250 3.164 -7.648 1.00 97.69 89 HIS A N 1
ATOM 723 C CA . HIS A 1 89 ? 13.233 4.154 -8.069 1.00 97.69 89 HIS A CA 1
ATOM 724 C C . HIS A 1 89 ? 14.352 3.513 -8.898 1.00 97.69 89 HIS A C 1
ATOM 726 O O . HIS A 1 89 ? 14.606 3.965 -10.014 1.00 97.69 89 HIS A O 1
ATOM 732 N N . ILE A 1 90 ? 14.927 2.405 -8.421 1.00 98.00 90 ILE A N 1
ATOM 733 C CA . ILE A 1 90 ? 15.965 1.648 -9.137 1.00 98.00 90 ILE A CA 1
ATOM 734 C C . ILE A 1 90 ? 15.448 1.161 -10.498 1.00 98.00 90 ILE A C 1
ATOM 736 O O . ILE A 1 90 ? 16.132 1.303 -11.511 1.00 98.00 90 ILE A O 1
ATOM 740 N N . MET A 1 91 ? 14.228 0.619 -10.555 1.00 97.44 91 MET A N 1
ATOM 741 C CA . ME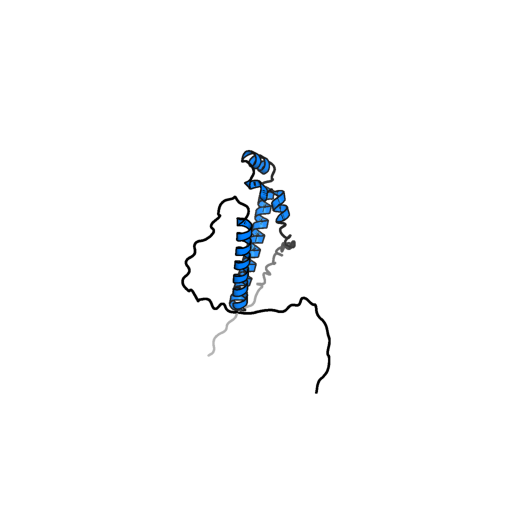T A 1 91 ? 13.625 0.160 -11.812 1.00 97.44 91 MET A CA 1
ATOM 742 C C . MET A 1 91 ? 13.388 1.299 -12.802 1.00 97.44 91 MET A C 1
ATOM 744 O O . MET A 1 91 ? 13.616 1.130 -14.000 1.00 97.44 91 MET A O 1
ATOM 748 N N . VAL A 1 92 ? 12.950 2.465 -12.326 1.00 97.56 92 VAL A N 1
ATOM 749 C CA . VAL A 1 92 ? 12.789 3.644 -13.182 1.00 97.56 92 VAL A CA 1
ATOM 750 C C . VAL A 1 92 ? 14.142 4.090 -13.725 1.00 97.56 92 VAL A C 1
ATOM 752 O O . VAL A 1 92 ? 14.261 4.221 -14.939 1.00 97.56 92 VAL A O 1
ATOM 755 N N . GLU A 1 93 ? 15.166 4.241 -12.881 1.00 97.88 93 GLU A N 1
ATOM 756 C CA . GLU A 1 93 ? 16.511 4.617 -13.337 1.00 97.88 93 GLU A CA 1
ATOM 757 C C . GLU A 1 93 ? 17.090 3.616 -14.345 1.00 97.88 93 GLU A C 1
ATOM 759 O O . GLU A 1 93 ? 17.729 4.003 -15.329 1.00 97.88 93 GLU A O 1
ATOM 764 N N . PHE A 1 94 ? 16.860 2.321 -14.118 1.00 98.44 94 PHE A N 1
ATOM 765 C CA . PHE A 1 94 ? 17.273 1.273 -15.041 1.00 98.44 94 PHE A CA 1
ATOM 766 C C . PHE A 1 94 ? 16.586 1.429 -16.402 1.00 98.44 94 PHE A C 1
ATOM 768 O O . PHE A 1 94 ? 17.259 1.400 -17.436 1.00 98.44 94 PHE A O 1
ATOM 775 N N . LEU A 1 95 ? 15.267 1.631 -16.428 1.00 98.19 95 LEU A N 1
ATOM 776 C CA . LEU A 1 95 ? 14.519 1.786 -17.675 1.00 98.19 95 LEU A CA 1
ATOM 777 C C . LEU A 1 95 ? 14.828 3.103 -18.390 1.00 98.19 95 LEU A C 1
ATOM 779 O O . LEU A 1 95 ? 14.860 3.121 -19.615 1.00 98.19 95 LEU A O 1
ATOM 783 N N . GLU A 1 96 ? 15.108 4.187 -17.668 1.00 97.62 96 GLU A N 1
ATOM 784 C CA . GLU A 1 96 ? 15.515 5.460 -18.280 1.00 97.62 96 GLU A CA 1
ATOM 785 C C . GLU A 1 96 ? 16.788 5.307 -19.121 1.00 97.62 96 GLU A C 1
ATOM 787 O O . GLU A 1 96 ? 16.898 5.923 -20.181 1.00 97.62 96 GLU A O 1
ATOM 792 N N . LYS A 1 97 ? 17.715 4.442 -18.687 1.00 98.06 97 LYS A N 1
ATOM 793 C CA . LYS A 1 97 ? 18.980 4.172 -19.385 1.00 98.06 97 LYS A CA 1
ATOM 794 C C . LYS A 1 97 ? 18.860 3.093 -20.465 1.00 98.06 97 LYS A C 1
ATOM 796 O O . LYS A 1 97 ? 19.519 3.207 -21.494 1.00 98.06 97 LYS A O 1
ATOM 801 N N . ASN A 1 98 ? 18.054 2.053 -20.234 1.00 98.06 98 ASN A N 1
ATOM 802 C CA . ASN A 1 98 ? 18.048 0.847 -21.073 1.00 98.06 98 ASN A CA 1
ATOM 803 C C . ASN A 1 98 ? 16.832 0.733 -22.011 1.00 98.06 98 ASN A C 1
ATOM 805 O O . ASN A 1 98 ? 16.982 0.244 -23.127 1.00 98.06 98 ASN A O 1
ATOM 809 N N . ASP A 1 99 ? 15.641 1.178 -21.594 1.00 97.75 99 ASP A N 1
ATOM 810 C CA . ASP A 1 99 ? 14.417 1.119 -22.411 1.00 97.75 99 ASP A CA 1
ATOM 811 C C . ASP A 1 99 ? 13.424 2.253 -22.058 1.00 97.75 99 ASP A C 1
ATOM 813 O O . ASP A 1 99 ? 12.411 2.053 -21.367 1.00 97.75 99 ASP A O 1
ATOM 817 N N . PRO A 1 100 ? 13.676 3.481 -22.550 1.00 97.31 100 PRO A N 1
ATOM 818 C CA . PRO A 1 100 ? 12.836 4.634 -22.233 1.00 97.31 100 PRO A CA 1
ATOM 819 C C . PRO A 1 100 ? 11.432 4.545 -22.856 1.00 97.31 100 PRO A C 1
ATOM 821 O O . PRO A 1 100 ? 10.496 5.190 -22.371 1.00 97.31 100 PRO A O 1
ATOM 824 N N . LYS A 1 101 ? 11.246 3.743 -23.917 1.00 97.81 101 LYS A N 1
ATOM 825 C CA . LYS A 1 101 ? 9.932 3.553 -24.554 1.00 97.81 101 LYS A CA 1
ATOM 826 C C . LYS A 1 101 ? 9.026 2.697 -23.677 1.00 97.81 101 LYS A C 1
ATOM 828 O O . LYS A 1 101 ? 7.859 3.056 -23.491 1.00 97.81 101 LYS A O 1
ATOM 833 N N . LEU A 1 102 ? 9.557 1.621 -23.094 1.00 97.50 102 LEU A N 1
ATOM 834 C CA . LEU A 1 102 ? 8.828 0.811 -22.120 1.00 97.50 102 LEU A CA 1
ATOM 835 C C . LEU A 1 102 ? 8.422 1.648 -20.903 1.00 97.50 102 LEU A C 1
ATOM 837 O O . LEU A 1 102 ? 7.255 1.618 -20.502 1.00 97.50 102 LEU A O 1
ATOM 841 N N . LEU A 1 103 ? 9.333 2.465 -20.367 1.00 97.69 103 LEU A N 1
ATOM 842 C CA . LEU A 1 103 ? 9.025 3.370 -19.256 1.00 97.69 103 LEU A CA 1
ATOM 843 C C . LEU A 1 103 ? 7.867 4.324 -19.578 1.00 97.69 103 LEU A C 1
ATOM 845 O O . LEU A 1 103 ? 6.958 4.499 -18.759 1.00 97.69 103 LEU A O 1
ATOM 849 N N . LEU A 1 104 ? 7.871 4.928 -20.770 1.00 97.62 104 LEU A N 1
ATOM 850 C CA . LEU A 1 104 ? 6.789 5.807 -21.213 1.00 97.62 104 LEU A CA 1
ATOM 851 C C . LEU A 1 104 ? 5.450 5.057 -21.271 1.00 97.62 104 LEU A C 1
ATOM 853 O O . LEU A 1 104 ? 4.448 5.549 -20.743 1.00 97.62 104 LEU A O 1
ATOM 857 N N . GLY A 1 105 ? 5.436 3.852 -21.847 1.00 97.81 105 GLY A N 1
ATOM 858 C CA . GLY A 1 105 ? 4.247 2.997 -21.900 1.00 97.81 105 GLY A CA 1
ATOM 859 C C . GLY A 1 105 ? 3.712 2.637 -20.508 1.00 97.81 105 GLY A C 1
ATOM 860 O O . GLY A 1 105 ? 2.505 2.725 -20.258 1.00 97.81 105 GLY A O 1
ATOM 861 N N . LEU A 1 106 ? 4.597 2.317 -19.558 1.00 96.88 106 LEU A N 1
ATOM 862 C CA . LEU A 1 106 ? 4.227 2.047 -18.164 1.00 96.88 106 LEU A CA 1
ATOM 863 C C . LEU A 1 106 ? 3.624 3.283 -17.477 1.00 96.88 106 LEU A C 1
ATOM 865 O O . LEU A 1 106 ? 2.585 3.175 -16.815 1.00 96.88 106 LEU A O 1
ATOM 869 N N . ARG A 1 107 ? 4.204 4.476 -17.680 1.00 95.88 107 ARG A N 1
ATOM 870 C CA . ARG A 1 107 ? 3.663 5.750 -17.159 1.00 95.88 107 ARG A CA 1
ATOM 871 C C . ARG A 1 107 ? 2.268 6.053 -17.729 1.00 95.88 107 ARG A C 1
ATOM 873 O O . ARG A 1 107 ? 1.362 6.449 -16.985 1.00 95.88 107 ARG A O 1
ATOM 880 N N . GLN A 1 108 ? 2.054 5.805 -19.022 1.00 96.69 108 GLN A N 1
ATOM 881 C CA . GLN A 1 108 ? 0.743 5.953 -19.666 1.00 96.69 108 GLN A CA 1
ATOM 882 C C . GLN A 1 108 ? -0.289 4.967 -19.094 1.00 96.69 108 GLN A C 1
ATOM 884 O O . GLN A 1 108 ? -1.401 5.373 -18.732 1.00 96.69 108 GLN A O 1
ATOM 889 N N . ARG A 1 109 ? 0.085 3.689 -18.931 1.00 96.25 109 ARG A N 1
ATOM 890 C CA . ARG A 1 109 ? -0.783 2.658 -18.337 1.00 96.25 109 ARG A CA 1
ATOM 891 C C . ARG A 1 109 ? -1.174 3.004 -16.900 1.00 96.25 109 ARG A C 1
ATOM 893 O O . ARG A 1 109 ? -2.359 2.941 -16.573 1.00 96.25 109 ARG A O 1
ATOM 900 N N . ARG A 1 110 ? -0.224 3.449 -16.067 1.00 93.62 110 ARG A N 1
ATOM 901 C CA . ARG A 1 110 ? -0.484 3.912 -14.689 1.00 93.62 110 ARG A CA 1
ATOM 902 C C . ARG A 1 110 ? -1.538 5.019 -14.659 1.00 93.62 110 ARG A C 1
ATOM 904 O O . ARG A 1 110 ? -2.505 4.931 -13.906 1.00 93.62 110 ARG A O 1
ATOM 911 N N . THR A 1 111 ? -1.394 6.022 -15.521 1.00 92.50 111 THR A N 1
ATOM 912 C CA . THR A 1 111 ? -2.348 7.139 -15.623 1.00 92.50 111 THR A CA 1
ATOM 913 C C . THR A 1 111 ? -3.734 6.664 -16.068 1.00 92.50 111 THR A C 1
ATOM 915 O O . THR A 1 111 ? -4.752 7.147 -15.572 1.00 92.50 111 THR A O 1
ATOM 918 N N . SER A 1 112 ? -3.807 5.699 -16.990 1.00 93.94 112 SER A N 1
ATOM 919 C CA . SER A 1 112 ? -5.084 5.101 -17.395 1.00 93.94 112 SER A CA 1
ATOM 920 C C . SER A 1 112 ? -5.773 4.354 -16.251 1.00 93.94 112 SER A C 1
ATOM 922 O O . SER A 1 112 ? -6.994 4.446 -16.136 1.00 93.94 112 SER A O 1
ATOM 924 N N . ILE A 1 113 ? -5.027 3.611 -15.431 1.00 91.81 113 ILE A N 1
ATOM 925 C CA . ILE A 1 113 ? -5.579 2.883 -14.280 1.00 91.81 113 ILE A CA 1
ATOM 926 C C . ILE A 1 113 ? -6.086 3.872 -13.225 1.00 91.81 113 ILE A C 1
ATOM 928 O O . ILE A 1 113 ? -7.223 3.745 -12.776 1.00 91.81 113 ILE A O 1
ATOM 932 N N . LEU A 1 114 ? -5.292 4.893 -12.886 1.00 89.38 114 LEU A N 1
ATOM 933 C CA . LEU A 1 114 ? -5.681 5.923 -11.914 1.00 89.38 114 LEU A CA 1
ATOM 934 C C . LEU A 1 114 ? -6.969 6.645 -12.320 1.00 89.38 114 LEU A C 1
ATOM 936 O O . LEU A 1 114 ? -7.866 6.791 -11.492 1.00 89.38 114 LEU A O 1
ATOM 940 N N . ARG A 1 115 ? -7.107 7.009 -13.603 1.00 89.62 115 ARG A N 1
ATOM 941 C CA . ARG A 1 115 ? -8.351 7.593 -14.126 1.00 89.62 115 ARG A CA 1
ATOM 942 C C . ARG A 1 115 ? -9.554 6.668 -13.916 1.00 89.62 115 ARG A C 1
ATOM 944 O O . ARG A 1 115 ? -10.575 7.120 -13.413 1.00 89.62 115 ARG A O 1
ATOM 951 N N . LYS A 1 116 ? -9.426 5.370 -14.225 1.00 89.00 116 LYS A N 1
ATOM 952 C CA . LYS A 1 116 ? -10.508 4.386 -14.014 1.00 89.00 116 LYS A CA 1
ATOM 953 C C . LYS A 1 116 ? -10.906 4.258 -12.537 1.00 89.00 116 LYS A C 1
ATOM 955 O O . LYS A 1 116 ? -12.092 4.159 -12.232 1.00 89.00 116 LYS A O 1
ATOM 960 N N . LEU A 1 117 ? -9.934 4.276 -11.623 1.00 86.56 117 LEU A N 1
ATOM 961 C CA . LEU A 1 117 ? -10.192 4.182 -10.182 1.00 86.56 117 LEU A CA 1
ATOM 962 C C . LEU A 1 117 ? -10.893 5.431 -9.628 1.00 86.56 117 LEU A C 1
ATOM 964 O O . LEU A 1 117 ? -11.813 5.300 -8.820 1.00 86.56 117 LEU A O 1
ATOM 968 N N . GLN A 1 118 ? -10.506 6.626 -10.084 1.00 80.75 118 GLN A N 1
ATOM 969 C CA . GLN A 1 118 ? -11.164 7.879 -9.699 1.00 80.75 118 GLN A CA 1
ATOM 970 C C . GLN A 1 118 ? -12.628 7.913 -10.151 1.00 80.75 118 GLN A C 1
ATOM 972 O O . GLN A 1 118 ? -13.504 8.237 -9.351 1.00 80.75 118 GLN A O 1
ATOM 977 N N . THR A 1 119 ? -12.918 7.497 -11.389 1.00 73.62 119 THR A N 1
ATOM 978 C CA . THR A 1 119 ? -14.299 7.420 -11.891 1.00 73.62 119 THR A CA 1
ATOM 979 C C . THR A 1 119 ? -15.156 6.450 -11.072 1.00 73.62 119 THR A C 1
ATOM 981 O O . THR A 1 119 ? -16.321 6.737 -10.816 1.00 73.62 119 THR A O 1
ATOM 984 N N . LYS A 1 120 ? -14.587 5.334 -10.595 1.00 65.75 120 LYS A N 1
ATOM 985 C CA . LYS A 1 120 ? -15.320 4.359 -9.770 1.00 65.75 120 LYS A CA 1
ATOM 986 C C . LYS A 1 120 ? -15.644 4.888 -8.364 1.00 65.75 120 LYS A C 1
ATOM 988 O O . LYS A 1 120 ? -16.715 4.590 -7.845 1.00 65.75 120 LYS A O 1
ATOM 993 N N . ARG A 1 121 ? -14.757 5.684 -7.750 1.00 58.56 121 ARG A N 1
ATOM 994 C CA . ARG A 1 121 ? -14.993 6.291 -6.420 1.00 58.56 121 ARG A CA 1
ATOM 995 C C . ARG A 1 121 ? -15.929 7.505 -6.449 1.00 58.56 121 ARG A C 1
ATOM 997 O O . ARG A 1 121 ? -16.558 7.787 -5.440 1.00 58.56 121 ARG A O 1
ATOM 1004 N N . GLY A 1 122 ? -16.069 8.185 -7.589 1.00 54.41 122 GLY A N 1
ATOM 1005 C CA . GLY A 1 122 ? -16.981 9.328 -7.749 1.00 54.41 122 GLY A CA 1
ATOM 1006 C C . GLY A 1 122 ? -18.465 8.975 -7.933 1.00 54.41 122 GLY A C 1
ATOM 1007 O O . GLY A 1 122 ? -19.280 9.877 -8.062 1.00 54.41 122 GLY A O 1
ATOM 1008 N N . SER A 1 123 ? -18.833 7.689 -7.964 1.00 53.22 123 SER A N 1
ATOM 1009 C CA . SER A 1 123 ? -20.204 7.241 -8.270 1.00 53.22 123 SER A CA 1
ATOM 1010 C C . SER A 1 123 ? -21.064 6.913 -7.035 1.00 53.22 123 SER A C 1
ATOM 1012 O O . SER A 1 123 ? -22.198 6.469 -7.200 1.00 53.22 123 SER A O 1
ATOM 1014 N N . ALA A 1 124 ? -20.550 7.095 -5.813 1.00 50.28 124 ALA A N 1
ATOM 1015 C CA . ALA A 1 124 ? -21.223 6.687 -4.570 1.00 50.28 124 ALA A CA 1
ATOM 1016 C C . ALA A 1 124 ? -21.651 7.859 -3.660 1.00 50.28 124 ALA A C 1
ATOM 1018 O O . ALA A 1 124 ? -21.855 7.666 -2.466 1.00 50.28 124 ALA A O 1
ATOM 1019 N N . GLN A 1 125 ? -21.815 9.071 -4.202 1.00 48.88 125 GLN A N 1
ATOM 1020 C CA . GLN A 1 125 ? -22.416 10.197 -3.480 1.00 48.88 125 GLN A CA 1
ATOM 1021 C C . GLN A 1 125 ? -23.454 10.907 -4.355 1.00 48.88 125 GLN A C 1
ATOM 1023 O O . GLN A 1 125 ? -23.097 11.582 -5.310 1.00 48.88 125 GLN A O 1
ATOM 1028 N N . GLY A 1 126 ? -24.729 10.748 -3.987 1.00 43.75 126 GLY A N 1
ATOM 1029 C CA . GLY A 1 126 ? -25.736 11.815 -3.990 1.00 43.75 126 GLY A CA 1
ATOM 1030 C C . GLY A 1 126 ? -26.192 12.411 -5.327 1.00 43.75 126 GLY A C 1
ATOM 1031 O O . GLY A 1 126 ? -25.454 13.063 -6.053 1.00 43.75 126 GLY A O 1
ATOM 1032 N N . SER A 1 127 ? -27.490 12.283 -5.582 1.00 52.28 127 SER A N 1
ATOM 1033 C CA . SER A 1 127 ? -28.276 12.987 -6.595 1.00 52.28 127 SER A CA 1
ATOM 1034 C C . SER A 1 127 ? -28.025 14.506 -6.684 1.00 52.28 127 SER A C 1
ATOM 1036 O O . SER A 1 127 ? -28.350 15.234 -5.752 1.00 52.28 127 SER A O 1
ATOM 1038 N N . HIS A 1 128 ? -27.543 14.981 -7.834 1.00 45.09 128 HIS A N 1
ATOM 1039 C CA . HIS A 1 128 ? -28.123 16.054 -8.667 1.00 45.09 128 HIS A CA 1
ATOM 1040 C C . HIS A 1 128 ? -27.063 16.581 -9.639 1.00 45.09 128 HIS A C 1
ATOM 1042 O O . HIS A 1 128 ? -26.124 17.273 -9.267 1.00 45.09 128 HIS A O 1
ATOM 1048 N N . GLY A 1 129 ? -27.240 16.259 -10.918 1.00 43.47 129 GLY A N 1
ATOM 1049 C CA . GLY A 1 129 ? -26.373 16.734 -11.990 1.00 43.47 129 GLY A CA 1
ATOM 1050 C C . GLY A 1 129 ? -26.862 16.280 -13.357 1.00 43.47 129 GLY A C 1
ATOM 1051 O O . GLY A 1 129 ? -26.082 15.803 -14.174 1.00 43.47 129 GLY A O 1
ATOM 1052 N N . ILE A 1 130 ? -28.174 16.378 -13.588 1.00 52.47 130 ILE A N 1
ATOM 1053 C CA . ILE A 1 130 ? -28.742 16.363 -14.936 1.00 52.47 130 ILE A CA 1
ATOM 1054 C C . ILE A 1 130 ? -28.221 17.623 -15.626 1.00 52.47 130 ILE A C 1
ATOM 1056 O O . ILE A 1 130 ? -28.778 18.687 -15.410 1.00 52.47 130 ILE A O 1
ATOM 1060 N N . ASN A 1 131 ? -27.204 17.510 -16.478 1.00 43.62 131 ASN A N 1
ATOM 1061 C CA . ASN A 1 131 ? -26.961 18.509 -17.517 1.00 43.62 131 ASN A CA 1
ATOM 1062 C C . ASN A 1 131 ? -26.928 17.811 -18.874 1.00 43.62 131 ASN A C 1
ATOM 1064 O O . ASN A 1 131 ? -25.886 17.465 -19.430 1.00 43.62 131 ASN A O 1
ATOM 1068 N N . SER A 1 132 ? -28.131 17.611 -19.408 1.00 49.94 132 SER A N 1
ATOM 1069 C CA . SER A 1 132 ? -28.339 17.433 -20.834 1.00 49.94 132 SER A CA 1
ATOM 1070 C C . SER A 1 132 ? -28.181 18.783 -21.548 1.00 49.94 132 SER A C 1
ATOM 1072 O O . SER A 1 132 ? -28.821 19.748 -21.146 1.00 49.94 132 SER A O 1
ATOM 1074 N N . ARG A 1 133 ? -27.448 18.773 -22.670 1.00 53.38 133 ARG A N 1
ATOM 1075 C CA . ARG A 1 133 ? -27.679 19.572 -23.895 1.00 53.38 133 ARG A CA 1
ATOM 1076 C C . ARG A 1 133 ? -27.535 21.101 -23.840 1.00 53.38 133 ARG A C 1
ATOM 1078 O O . ARG A 1 133 ? -28.507 21.747 -23.510 1.00 53.38 133 ARG A O 1
ATOM 1085 N N . HIS A 1 134 ? -26.469 21.633 -24.458 1.00 44.19 134 HIS A N 1
ATOM 1086 C CA . HIS A 1 134 ? -26.499 22.740 -25.449 1.00 44.19 134 HIS A CA 1
ATOM 1087 C C . HIS A 1 134 ? -25.258 22.564 -26.367 1.00 44.19 134 HIS A C 1
ATOM 1089 O O . HIS A 1 134 ? -24.134 22.743 -25.923 1.00 44.19 134 HIS A O 1
ATOM 1095 N N . SER A 1 135 ? -25.331 21.879 -27.512 1.00 43.78 135 SER A N 1
ATOM 1096 C CA . SER A 1 135 ? -25.603 22.414 -28.861 1.00 43.78 135 SER A CA 1
ATOM 1097 C C . SER A 1 135 ? -24.934 23.758 -29.202 1.00 43.78 135 SER A C 1
ATOM 1099 O O . SER A 1 135 ? -25.441 24.813 -28.836 1.00 43.78 135 SER A O 1
ATOM 1101 N N . SER A 1 136 ? -23.877 23.711 -30.023 1.00 44.44 136 SER A N 1
ATOM 1102 C CA . SER A 1 136 ? -23.632 24.700 -31.083 1.00 44.44 136 SER A CA 1
ATOM 1103 C C . SER A 1 136 ? -23.032 24.005 -32.316 1.00 44.44 136 SER A C 1
ATOM 1105 O O . SER A 1 136 ? -21.834 23.789 -32.471 1.00 44.44 136 SER A O 1
ATOM 1107 N N . SER A 1 137 ? -23.936 23.594 -33.201 1.00 47.66 137 SER A N 1
ATOM 1108 C CA . SER A 1 137 ? -23.634 23.113 -34.548 1.00 47.66 137 SER A CA 1
ATOM 1109 C C . SER A 1 137 ? -23.159 24.264 -35.441 1.00 47.66 137 SER A C 1
ATOM 1111 O O . SER A 1 137 ? -23.850 25.277 -35.534 1.00 47.66 137 SER A O 1
ATOM 1113 N N . LYS A 1 138 ? -22.030 24.083 -36.146 1.00 54.53 138 LYS A N 1
ATOM 1114 C CA . LYS A 1 138 ? -21.699 24.771 -37.412 1.00 54.53 138 LYS A CA 1
ATOM 1115 C C . LYS A 1 138 ? -20.853 23.870 -38.322 1.00 54.53 138 LYS A C 1
ATOM 1117 O O . LYS A 1 138 ? -19.649 24.065 -38.449 1.00 54.53 138 LYS A O 1
ATOM 1122 N N . ARG A 1 139 ? -21.499 22.894 -38.965 1.00 50.00 139 ARG A N 1
ATOM 1123 C CA . ARG A 1 139 ? -21.234 22.467 -40.357 1.00 50.00 139 ARG A CA 1
ATOM 1124 C C . ARG A 1 139 ? -22.356 21.524 -40.787 1.00 50.00 139 ARG A C 1
ATOM 1126 O O . ARG A 1 139 ? -22.311 20.318 -40.588 1.00 50.00 139 ARG A O 1
ATOM 1133 N N . SER A 1 140 ? -23.407 22.127 -41.325 1.00 48.47 140 SER A N 1
ATOM 1134 C CA . SER A 1 140 ? -24.475 21.458 -42.060 1.00 48.47 140 SER A CA 1
ATOM 1135 C C . SER A 1 140 ? -23.929 20.915 -43.383 1.00 48.47 140 SER A C 1
ATOM 1137 O O . SER A 1 140 ? -23.415 21.695 -44.186 1.00 48.47 140 SER A O 1
ATOM 1139 N N . ILE A 1 141 ? -24.080 19.614 -43.627 1.00 47.59 141 ILE A N 1
ATOM 1140 C CA . ILE A 1 141 ? -24.016 19.031 -44.972 1.00 47.59 141 ILE A CA 1
ATOM 1141 C C . ILE A 1 141 ? -25.450 18.604 -45.320 1.00 47.59 141 ILE A C 1
ATOM 1143 O O . ILE A 1 141 ? -26.071 17.910 -44.512 1.00 47.59 141 ILE A O 1
ATOM 1147 N N . PRO A 1 142 ? -26.018 19.075 -46.444 1.00 47.81 142 PRO A N 1
ATOM 1148 C CA . PRO A 1 142 ? -27.412 18.838 -46.785 1.00 47.81 142 PRO A CA 1
ATOM 1149 C C . PRO A 1 142 ? -27.670 17.398 -47.246 1.00 47.81 142 PRO A C 1
ATOM 1151 O O . PRO A 1 142 ? -26.799 16.713 -47.776 1.00 47.81 142 PRO A O 1
ATOM 1154 N N . MET A 1 143 ? -28.918 16.991 -47.027 1.00 46.88 143 MET A N 1
ATOM 1155 C CA . MET A 1 143 ? -29.544 15.734 -47.424 1.00 46.88 143 MET A CA 1
ATOM 1156 C C . MET A 1 143 ? -29.399 15.436 -48.922 1.00 46.88 143 MET A C 1
ATOM 1158 O O . MET A 1 143 ? -29.599 16.319 -49.753 1.00 46.88 143 MET A O 1
ATOM 1162 N N . SER A 1 144 ? -29.232 14.156 -49.255 1.00 40.84 144 SER A N 1
ATOM 1163 C CA . SER A 1 144 ? -29.834 13.588 -50.461 1.00 40.84 144 SER A CA 1
ATOM 1164 C C . SER A 1 144 ? -30.638 12.358 -50.051 1.00 40.84 144 SER A C 1
ATOM 1166 O O . SER A 1 144 ? -30.084 11.334 -49.656 1.00 40.84 144 SER A O 1
ATOM 1168 N N . VAL A 1 145 ? -31.960 12.509 -50.078 1.00 46.41 145 VAL A N 1
ATOM 1169 C CA . VAL A 1 145 ? -32.937 11.426 -49.987 1.00 46.41 145 VAL A CA 1
ATOM 1170 C C . VAL A 1 145 ? -33.482 11.256 -51.394 1.00 46.41 145 VAL A C 1
ATOM 1172 O O . VAL A 1 145 ? -34.111 12.177 -51.906 1.00 46.41 145 VAL A O 1
ATOM 1175 N N . ASN A 1 146 ? -33.251 10.096 -52.005 1.00 38.47 146 ASN A N 1
ATOM 1176 C CA . ASN A 1 146 ? -34.214 9.496 -52.918 1.00 38.47 146 ASN A CA 1
ATOM 1177 C C . ASN A 1 146 ? -33.866 8.029 -53.212 1.00 38.47 146 ASN A C 1
ATOM 1179 O O . ASN A 1 146 ? -32.882 7.762 -53.889 1.00 38.47 146 ASN A O 1
ATOM 1183 N N . GLN A 1 147 ? -34.785 7.156 -52.767 1.00 37.31 147 GLN A N 1
ATOM 1184 C CA . GLN A 1 147 ? -35.320 5.989 -53.496 1.00 37.31 147 GLN A CA 1
ATOM 1185 C C . GLN A 1 147 ? -34.365 4.775 -53.610 1.00 37.31 147 GLN A C 1
ATOM 1187 O O . GLN A 1 147 ? -33.174 4.927 -53.803 1.00 37.31 147 GLN A O 1
ATOM 1192 N N . LEU A 1 148 ? -34.770 3.508 -53.504 1.00 36.25 148 LEU A N 1
ATOM 1193 C CA . LEU A 1 148 ? -36.071 2.848 -53.586 1.00 36.25 148 LEU A CA 1
ATOM 1194 C C . LEU A 1 148 ? -35.832 1.375 -53.169 1.00 36.25 148 LEU A C 1
ATOM 1196 O O . LEU A 1 148 ? -34.828 0.796 -53.565 1.00 36.25 148 LEU A O 1
ATOM 1200 N N . VAL A 1 149 ? -36.787 0.773 -52.455 1.00 37.38 149 VAL A N 1
ATOM 1201 C CA . VAL A 1 149 ? -37.334 -0.570 -52.756 1.00 37.38 149 VAL A CA 1
ATOM 1202 C C . VAL A 1 149 ? -36.371 -1.774 -52.741 1.00 37.38 149 VAL A C 1
ATOM 1204 O O . VAL A 1 149 ? -35.753 -2.153 -53.726 1.00 37.38 149 VAL A O 1
ATOM 1207 N N . SER A 1 150 ? -36.482 -2.482 -51.615 1.00 36.41 150 SER A N 1
ATOM 1208 C CA . SER A 1 150 ? -36.967 -3.868 -51.557 1.00 36.41 150 SER A CA 1
ATOM 1209 C C . SER A 1 150 ? -35.978 -5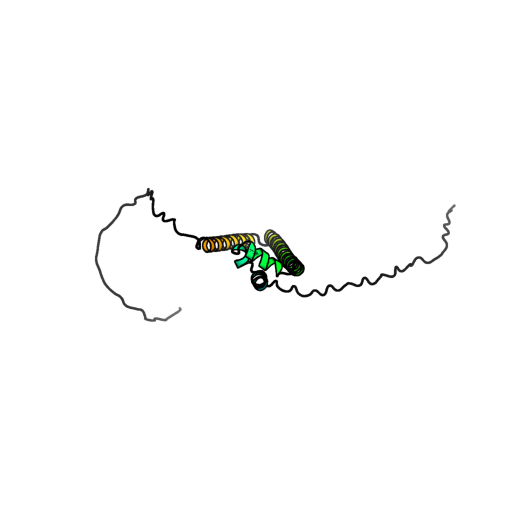.028 -51.519 1.00 36.41 150 SER A C 1
ATOM 1211 O O . SER A 1 150 ? -34.918 -5.042 -52.127 1.00 36.41 150 SER A O 1
ATOM 1213 N N . ILE A 1 151 ? -36.527 -6.064 -50.878 1.00 41.38 151 ILE A N 1
ATOM 1214 C CA . ILE A 1 151 ? -36.208 -7.489 -50.943 1.00 41.38 151 ILE A CA 1
ATOM 1215 C C . ILE A 1 151 ? -35.361 -7.973 -49.760 1.00 41.38 151 ILE A C 1
ATOM 1217 O O . ILE A 1 151 ? -34.140 -7.983 -49.773 1.00 41.38 151 ILE A O 1
ATOM 1221 N N . SER A 1 152 ? -36.114 -8.364 -48.727 1.00 36.78 152 SER A N 1
ATOM 1222 C CA . SER A 1 152 ? -36.154 -9.721 -48.171 1.00 36.78 152 SER A CA 1
ATOM 1223 C C . SER A 1 152 ? -34.846 -10.411 -47.783 1.00 36.78 152 SER A C 1
ATOM 1225 O O . SER A 1 152 ? -33.964 -10.619 -48.603 1.00 36.78 152 SER A O 1
ATOM 1227 N N . GLY A 1 153 ? -34.861 -11.008 -46.588 1.00 35.78 153 GLY A N 1
ATOM 1228 C CA . GLY A 1 153 ? -34.276 -12.340 -46.426 1.00 35.78 153 GLY A CA 1
ATOM 1229 C C . GLY A 1 153 ? -33.379 -12.516 -45.216 1.00 35.78 153 GLY A C 1
ATOM 1230 O O . GLY A 1 153 ? -32.161 -12.457 -45.313 1.00 35.78 153 GLY A O 1
ATOM 1231 N N . ILE A 1 154 ? -34.005 -12.846 -44.090 1.00 43.06 154 ILE A N 1
ATOM 1232 C CA . ILE A 1 154 ? -33.414 -13.719 -43.078 1.00 43.06 154 ILE A CA 1
ATOM 1233 C C . ILE A 1 154 ? -33.143 -15.080 -43.743 1.00 43.06 154 ILE A C 1
ATOM 1235 O O . ILE A 1 154 ? -34.099 -15.730 -44.154 1.00 43.06 154 ILE A O 1
ATOM 1239 N N . SER A 1 155 ? -31.890 -15.539 -43.803 1.00 38.81 155 SER A N 1
ATOM 1240 C CA . SER A 1 155 ? -31.548 -16.966 -43.666 1.00 38.81 155 SER A CA 1
ATOM 1241 C C . SER A 1 155 ? -30.042 -17.174 -43.498 1.00 38.81 155 SER A C 1
ATOM 1243 O O . SER A 1 155 ? -29.227 -16.534 -44.152 1.00 38.81 155 SER A O 1
ATOM 1245 N N . ALA A 1 156 ? -29.736 -18.095 -42.595 1.00 42.94 156 ALA A N 1
ATOM 1246 C CA . ALA A 1 156 ? -28.452 -18.510 -42.050 1.00 42.94 156 ALA A CA 1
ATOM 1247 C C . ALA A 1 156 ? -27.522 -19.241 -43.079 1.00 42.94 156 ALA A C 1
ATOM 1249 O O . ALA A 1 156 ? -27.835 -19.256 -44.269 1.00 42.94 156 ALA A O 1
ATOM 1250 N N . PRO A 1 157 ? -26.362 -19.790 -42.647 1.00 54.47 157 PRO A N 1
ATOM 1251 C CA . PRO A 1 157 ? -25.149 -19.994 -43.451 1.00 54.47 157 PRO A CA 1
ATOM 1252 C C . PRO A 1 157 ? -25.083 -21.352 -44.184 1.00 54.47 157 PRO A C 1
ATOM 1254 O O . PRO A 1 157 ? -26.001 -22.157 -44.096 1.00 54.47 157 PRO A O 1
ATOM 1257 N N . GLU A 1 158 ? -23.924 -21.596 -44.822 1.00 36.12 158 GLU A N 1
ATOM 1258 C CA . GLU A 1 158 ? -23.317 -22.908 -45.137 1.00 36.12 158 GLU A CA 1
ATOM 1259 C C . GLU A 1 158 ? -23.296 -23.347 -46.615 1.00 36.12 158 GLU A C 1
ATOM 1261 O O . GLU A 1 158 ? -24.302 -23.758 -47.185 1.00 36.12 158 GLU A O 1
ATOM 1266 N N . LYS A 1 159 ? -22.090 -23.342 -47.215 1.00 43.66 159 LYS A N 1
ATOM 1267 C CA . LYS A 1 159 ? -21.503 -24.498 -47.930 1.00 43.66 159 LYS A CA 1
ATOM 1268 C C . LYS A 1 159 ? -20.101 -24.202 -48.481 1.00 43.66 159 LYS A C 1
ATOM 1270 O O . LYS A 1 159 ? -19.926 -23.494 -49.465 1.00 43.66 159 LYS A O 1
ATOM 1275 N N . ARG A 1 160 ? -19.119 -24.839 -47.841 1.00 46.12 160 ARG A N 1
ATOM 1276 C CA . ARG A 1 160 ? -18.068 -25.687 -48.430 1.00 46.12 160 ARG A CA 1
ATOM 1277 C C . ARG A 1 160 ? -17.806 -25.540 -49.942 1.00 46.12 160 ARG A C 1
ATOM 1279 O O . ARG A 1 160 ? -18.623 -25.977 -50.754 1.00 46.12 160 ARG A O 1
ATOM 1286 N N . ARG A 1 161 ? -16.577 -25.145 -50.296 1.00 48.41 161 ARG A N 1
ATOM 1287 C CA . ARG A 1 161 ? -15.831 -25.766 -51.402 1.00 48.41 161 ARG A CA 1
ATOM 1288 C C . ARG A 1 161 ? -14.318 -25.587 -51.225 1.00 48.41 161 ARG A C 1
ATOM 1290 O O . ARG A 1 161 ? -13.813 -24.477 -51.149 1.00 48.41 161 ARG A O 1
ATOM 1297 N N . GLU A 1 162 ? -13.660 -26.730 -51.087 1.00 41.91 162 GLU A N 1
ATOM 1298 C CA . GLU A 1 162 ? -12.216 -26.957 -51.162 1.00 41.91 162 GLU A CA 1
ATOM 1299 C C . GLU A 1 162 ? -11.715 -26.864 -52.628 1.00 41.91 162 GLU A C 1
ATOM 1301 O O . GLU A 1 162 ? -12.537 -26.825 -53.548 1.00 41.91 162 GLU A O 1
ATOM 1306 N N . TRP A 1 163 ? -10.385 -27.008 -52.782 1.00 37.66 163 TRP A N 1
ATOM 1307 C CA . TRP A 1 163 ? -9.563 -27.304 -53.981 1.00 37.66 163 TRP A CA 1
ATOM 1308 C C . TRP A 1 163 ? -9.083 -26.086 -54.792 1.00 37.66 163 TRP A C 1
ATOM 1310 O O . TRP A 1 163 ? -9.873 -25.207 -55.104 1.00 37.66 163 TRP A O 1
ATOM 1320 N N . THR A 1 164 ? -7.823 -25.947 -55.224 1.00 45.66 164 THR A N 1
ATOM 1321 C CA . THR A 1 164 ? -6.536 -26.650 -55.008 1.00 45.66 164 THR A CA 1
ATOM 1322 C C . THR A 1 164 ? -5.439 -25.780 -55.634 1.00 45.66 164 THR A C 1
ATOM 1324 O O . THR A 1 164 ? -5.698 -25.011 -56.556 1.00 45.66 164 THR A O 1
ATOM 1327 N N . THR A 1 165 ? -4.216 -25.965 -55.155 1.00 39.75 165 THR A N 1
ATOM 1328 C CA . THR A 1 165 ? -2.937 -25.568 -55.750 1.00 39.75 165 THR A CA 1
ATOM 1329 C C . THR A 1 165 ? -2.745 -26.107 -57.174 1.00 39.75 165 THR A C 1
ATOM 1331 O O . THR A 1 165 ? -2.973 -27.293 -57.412 1.00 39.75 165 THR A O 1
ATOM 1334 N N . ASN A 1 166 ? -2.255 -25.253 -58.075 1.00 47.53 166 ASN A N 1
ATOM 1335 C CA . ASN A 1 166 ? -1.061 -25.482 -58.900 1.00 47.53 166 ASN A CA 1
ATOM 1336 C C . ASN A 1 166 ? -0.582 -24.150 -59.484 1.00 47.53 166 ASN A C 1
ATOM 1338 O O . ASN A 1 166 ? -1.446 -23.397 -59.984 1.00 47.53 166 ASN A O 1
#